Protein AF-A0A386RCD2-F1 (afdb_monomer_lite)

pLDDT: mean 83.05, std 11.44, range [59.97, 96.69]

InterPro domains:
  IPR004776 Membrane transport PIN-like [PF03547] (6-67)

Radius of gyration: 17.97 Å; chains: 1; bounding box: 33×22×50 Å

Sequence (70 aa):
MVAILVNDIVPILVIMLLGYICGKFTFFDDDQSQGLNKLVLNIALPAVLFISIVKATREMFAQDIVLTLI

Organism: Lactobacillus helveticus (NCBI:txid1587)

Foldseek 3Di:
DVVVVCVVVVVVVVVVVVVVVCVVVCVDDPVRVVVVVCCCVVPVVVVVVVVVVVPCDPVVVVVVVVVVVD

Secondary structure (DSSP, 8-state):
-HHHHHHHHHHHHHHHHHHHHHHHTTSS-HHHHHHHHHHIIIIIHHHHHHHHHHH--HHHHHHHHHHHH-

Structure (mmCIF, N/CA/C/O backbone):
data_AF-A0A386RCD2-F1
#
_entry.id   AF-A0A386RCD2-F1
#
loop_
_atom_site.group_PDB
_atom_site.id
_atom_site.type_symbol
_atom_site.label_atom_id
_atom_site.label_alt_id
_atom_site.label_comp_id
_atom_site.label_asym_id
_atom_site.label_entity_id
_atom_site.label_seq_id
_atom_site.pdbx_PDB_ins_code
_atom_site.Cartn_x
_atom_site.Cartn_y
_atom_site.Cartn_z
_atom_site.occupancy
_atom_site.B_iso_or_equiv
_atom_site.auth_seq_id
_atom_site.auth_comp_id
_atom_site.auth_asym_id
_atom_site.auth_atom_id
_atom_site.pdbx_PDB_model_num
ATOM 1 N N . MET A 1 1 ? -7.762 -13.094 -23.177 1.00 62.91 1 MET A N 1
ATOM 2 C CA . MET A 1 1 ? -8.251 -11.760 -22.760 1.00 62.91 1 MET A CA 1
ATOM 3 C C . MET A 1 1 ? -9.176 -11.842 -21.549 1.00 62.91 1 MET A C 1
ATOM 5 O O . MET A 1 1 ? -8.792 -11.340 -20.506 1.00 62.91 1 MET A O 1
ATOM 9 N N . VAL A 1 2 ? -10.315 -12.545 -21.623 1.00 74.38 2 VAL A N 1
ATOM 10 C CA . VAL A 1 2 ? -11.244 -12.707 -20.478 1.00 74.38 2 VAL A CA 1
ATOM 11 C C . VAL A 1 2 ? -10.573 -13.339 -19.248 1.00 74.38 2 VAL A C 1
ATOM 13 O O . VAL A 1 2 ? -10.787 -12.875 -18.138 1.00 74.38 2 VAL A O 1
ATOM 16 N N . ALA A 1 3 ? -9.698 -14.333 -19.438 1.00 72.56 3 ALA A N 1
ATOM 17 C CA . ALA A 1 3 ? -8.991 -14.987 -18.332 1.00 72.56 3 ALA A CA 1
ATOM 18 C C . ALA A 1 3 ? -8.053 -14.054 -17.541 1.00 72.56 3 ALA A C 1
ATOM 20 O O . ALA A 1 3 ? -7.929 -14.228 -16.339 1.00 72.56 3 ALA A O 1
ATOM 21 N N . ILE A 1 4 ? -7.426 -13.062 -18.188 1.00 74.81 4 ILE A N 1
ATOM 22 C CA . ILE A 1 4 ? -6.550 -12.079 -17.517 1.00 74.81 4 ILE A CA 1
ATOM 23 C C . ILE A 1 4 ? -7.414 -11.135 -16.676 1.00 74.81 4 ILE A C 1
ATOM 25 O O . ILE A 1 4 ? -7.198 -10.977 -15.485 1.00 74.81 4 ILE A O 1
ATOM 29 N N . LEU A 1 5 ? -8.485 -10.620 -17.283 1.00 77.75 5 LEU A N 1
ATOM 30 C CA . LEU A 1 5 ? -9.474 -9.769 -16.626 1.00 77.75 5 LEU A CA 1
ATOM 31 C C . LEU A 1 5 ? -10.077 -10.434 -15.379 1.00 77.75 5 LEU A C 1
ATOM 33 O O . LEU A 1 5 ? -10.163 -9.811 -14.327 1.00 77.75 5 LEU A O 1
ATOM 37 N N . VAL A 1 6 ? -10.459 -11.708 -15.477 1.00 86.62 6 VAL A N 1
ATOM 38 C CA . VAL A 1 6 ? -10.999 -12.468 -14.341 1.00 86.62 6 VAL A CA 1
ATOM 39 C C . VAL A 1 6 ? -9.910 -12.761 -13.304 1.00 86.62 6 VAL A C 1
ATOM 41 O O . VAL A 1 6 ? -10.153 -12.549 -12.119 1.00 86.62 6 VAL A O 1
ATOM 44 N N . ASN A 1 7 ? -8.716 -13.195 -13.720 1.00 86.38 7 ASN A N 1
ATOM 45 C CA . ASN A 1 7 ? -7.631 -13.521 -12.789 1.00 86.38 7 ASN A CA 1
ATOM 46 C C . ASN A 1 7 ? -7.082 -12.310 -12.035 1.00 86.38 7 ASN A C 1
ATOM 48 O O . ASN A 1 7 ? -6.621 -12.497 -10.917 1.00 86.38 7 ASN A O 1
ATOM 52 N N . ASP A 1 8 ? -7.151 -11.102 -12.595 1.00 87.94 8 ASP A N 1
ATOM 53 C CA . ASP A 1 8 ? -6.660 -9.894 -11.927 1.00 87.94 8 ASP A CA 1
ATOM 54 C C . ASP A 1 8 ? -7.758 -9.210 -11.097 1.00 87.94 8 ASP A C 1
ATOM 56 O O . ASP A 1 8 ? -7.511 -8.781 -9.969 1.00 87.94 8 ASP A O 1
ATOM 60 N N . ILE A 1 9 ? -8.998 -9.142 -11.600 1.00 90.75 9 ILE A N 1
ATOM 61 C CA . ILE A 1 9 ? -10.102 -8.467 -10.895 1.00 90.75 9 ILE A CA 1
ATOM 62 C C . ILE A 1 9 ? -10.631 -9.295 -9.723 1.00 90.75 9 ILE A C 1
ATOM 64 O O . ILE A 1 9 ? -10.922 -8.733 -8.665 1.00 90.75 9 ILE A O 1
ATOM 68 N N . VAL A 1 10 ? -10.779 -10.616 -9.877 1.00 92.19 10 VAL A N 1
ATOM 69 C CA . VAL A 1 10 ? -11.362 -11.463 -8.821 1.00 92.19 10 VAL A CA 1
ATOM 70 C C . VAL A 1 10 ? -10.566 -11.376 -7.512 1.00 92.19 10 VAL A C 1
ATOM 72 O O . VAL A 1 10 ? -11.192 -11.149 -6.475 1.00 92.19 10 VAL A O 1
ATOM 75 N N . PRO A 1 11 ? -9.221 -11.463 -7.502 1.00 92.31 11 PRO A N 1
ATOM 76 C CA . PRO A 1 11 ? -8.441 -11.288 -6.278 1.00 92.31 11 PRO A CA 1
ATOM 77 C C . PRO A 1 11 ? -8.641 -9.921 -5.619 1.00 92.31 11 PRO A C 1
ATOM 79 O O . PRO A 1 11 ? -8.771 -9.852 -4.399 1.00 92.31 11 PRO A O 1
ATOM 82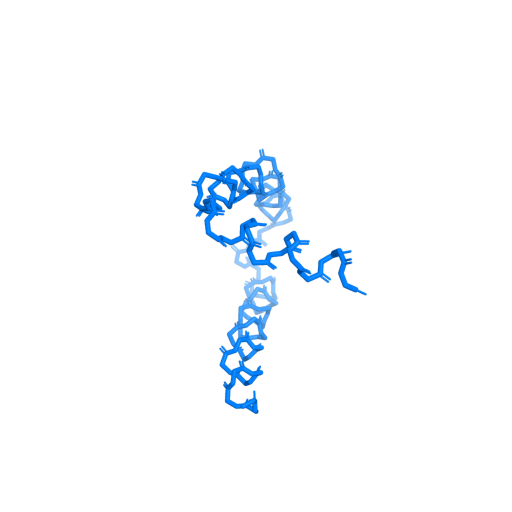 N N . ILE A 1 12 ? -8.721 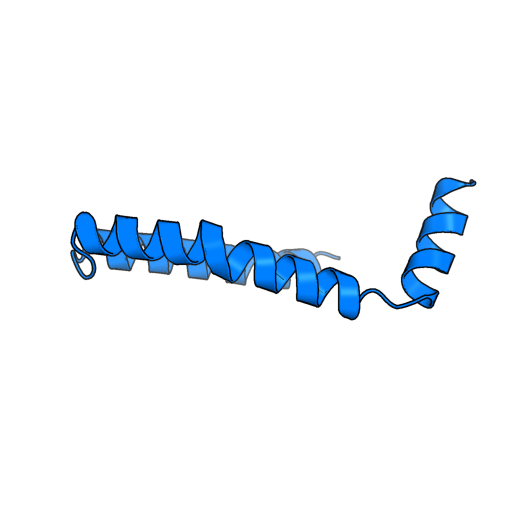-8.841 -6.406 1.00 93.25 12 ILE A N 1
ATOM 83 C CA . ILE A 1 12 ? -8.949 -7.484 -5.886 1.00 93.25 12 ILE A CA 1
ATOM 84 C C . ILE A 1 12 ? -10.312 -7.411 -5.182 1.00 93.25 12 ILE A C 1
ATOM 86 O O . ILE A 1 12 ? -10.406 -6.904 -4.063 1.00 93.25 12 ILE A O 1
ATOM 90 N N . LEU A 1 13 ? -11.360 -7.971 -5.797 1.00 92.75 13 LEU A N 1
ATOM 91 C CA . LEU A 1 13 ? -12.696 -8.040 -5.197 1.00 92.75 13 LEU A CA 1
ATOM 92 C C . LEU A 1 13 ? -12.706 -8.863 -3.902 1.00 92.75 13 LEU A C 1
ATOM 94 O O . LEU A 1 13 ? -13.318 -8.445 -2.920 1.00 92.75 13 LEU A O 1
ATOM 98 N N . VAL A 1 14 ? -12.008 -10.002 -3.877 1.00 94.56 14 VAL A N 1
ATOM 99 C CA . VAL A 1 14 ? -11.898 -10.856 -2.683 1.00 94.56 14 VAL A CA 1
ATOM 100 C C . VAL A 1 14 ? -11.203 -10.115 -1.538 1.00 94.56 14 VAL A C 1
ATOM 102 O O . VAL A 1 14 ? -11.698 -10.139 -0.412 1.00 94.56 14 VAL A O 1
ATOM 105 N N . ILE A 1 15 ? -10.099 -9.411 -1.810 1.00 92.94 15 ILE A N 1
ATOM 106 C CA . ILE A 1 15 ? -9.373 -8.632 -0.795 1.00 92.94 15 ILE A CA 1
ATOM 107 C C . ILE A 1 15 ? -10.244 -7.492 -0.251 1.00 92.94 15 ILE A C 1
ATOM 109 O O . ILE A 1 15 ? -10.294 -7.288 0.962 1.00 92.94 15 ILE A O 1
ATOM 113 N N . MET A 1 16 ? -10.974 -6.781 -1.116 1.00 91.75 16 MET A N 1
ATOM 114 C CA . MET A 1 16 ? -11.903 -5.734 -0.672 1.00 91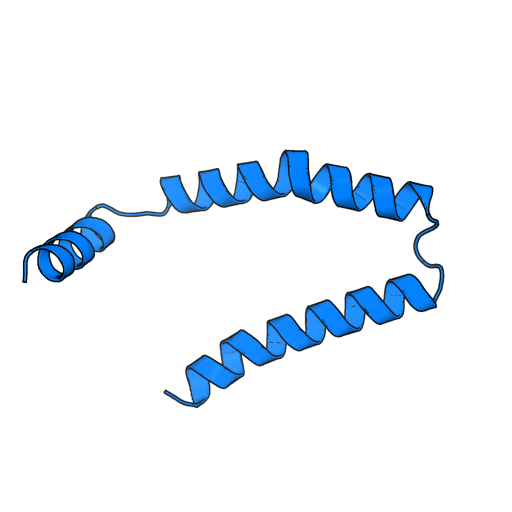.75 16 MET A CA 1
ATOM 115 C C . MET A 1 16 ? -13.023 -6.293 0.211 1.00 91.75 16 MET A C 1
ATOM 117 O O . MET A 1 16 ? -13.341 -5.702 1.245 1.00 91.75 16 MET A O 1
ATOM 121 N N . LEU A 1 17 ? -13.595 -7.444 -0.156 1.00 93.62 17 LEU A N 1
ATOM 122 C CA . LEU A 1 17 ? -14.635 -8.100 0.636 1.00 93.62 17 LEU A CA 1
ATOM 123 C C . LEU A 1 17 ? -14.107 -8.515 2.016 1.00 93.62 17 LEU A C 1
ATOM 125 O O . LEU A 1 17 ? -14.777 -8.293 3.023 1.00 93.62 17 LEU A O 1
ATOM 129 N N . LEU A 1 18 ? -12.893 -9.071 2.074 1.00 90.56 18 LEU A N 1
ATOM 130 C CA . LEU A 1 18 ? -12.226 -9.412 3.331 1.00 90.56 18 LEU A CA 1
ATOM 131 C C . LEU A 1 18 ? -12.009 -8.174 4.207 1.00 90.56 18 LEU A C 1
ATOM 133 O O . LEU A 1 18 ? -12.325 -8.218 5.392 1.00 90.56 18 LEU A O 1
ATOM 137 N N . GLY A 1 19 ? -11.549 -7.058 3.633 1.00 87.75 19 GLY A N 1
ATOM 138 C CA . GLY A 1 19 ? -11.400 -5.794 4.359 1.00 87.75 19 GLY A CA 1
ATOM 139 C C . GLY A 1 19 ? -12.719 -5.302 4.963 1.00 87.75 19 GLY A C 1
ATOM 140 O O . GLY A 1 19 ? -12.766 -4.939 6.138 1.00 87.75 19 GLY A O 1
ATOM 141 N N . TYR A 1 20 ? -13.811 -5.370 4.195 1.00 88.62 20 TYR A N 1
ATOM 142 C CA . TYR A 1 20 ? -15.149 -5.012 4.673 1.00 88.62 20 TYR A CA 1
ATOM 143 C C . TYR A 1 20 ? -15.627 -5.921 5.815 1.00 88.62 20 TYR A C 1
ATOM 145 O O . TYR A 1 20 ? -16.137 -5.440 6.827 1.00 88.62 20 TYR A O 1
ATOM 153 N N . ILE A 1 21 ? -15.441 -7.234 5.668 1.00 89.75 21 ILE A N 1
ATOM 154 C CA . ILE A 1 21 ? -15.785 -8.231 6.685 1.00 89.75 21 ILE A CA 1
ATOM 155 C C . ILE A 1 21 ? -15.002 -7.957 7.977 1.00 89.75 21 ILE A C 1
ATOM 157 O O . ILE A 1 21 ? -15.612 -7.840 9.038 1.00 89.75 21 ILE A O 1
ATOM 161 N N . CYS A 1 22 ? -13.683 -7.771 7.897 1.00 85.38 22 CYS A N 1
ATOM 162 C CA . CYS A 1 22 ? -12.841 -7.474 9.058 1.00 85.38 22 CYS A CA 1
ATOM 163 C C . CYS A 1 22 ? -13.2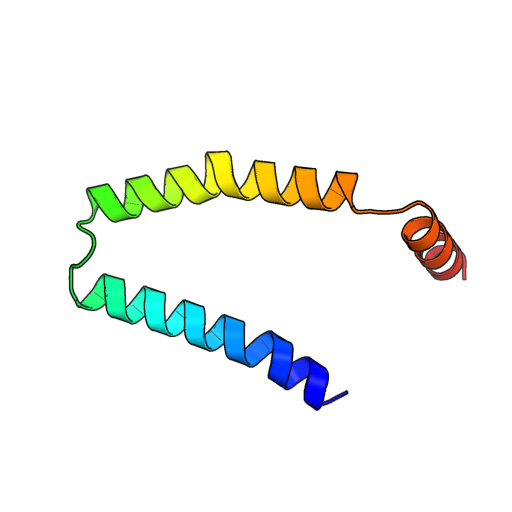57 -6.184 9.782 1.00 85.38 22 CYS A C 1
ATOM 165 O O . CYS A 1 22 ? -13.305 -6.170 11.012 1.00 85.38 22 CYS A O 1
ATOM 167 N N . GLY A 1 23 ? -13.609 -5.130 9.036 1.00 82.12 23 GLY A N 1
ATOM 168 C CA . GLY A 1 23 ? -14.147 -3.898 9.616 1.00 82.12 23 GLY A CA 1
ATOM 169 C C . GLY A 1 23 ? -15.497 -4.118 10.309 1.00 82.12 23 GLY A C 1
ATOM 170 O O . GLY A 1 23 ? -15.712 -3.649 11.422 1.00 82.12 23 GLY A O 1
ATOM 171 N N . LYS A 1 24 ? -16.395 -4.904 9.701 1.00 81.56 24 LYS A N 1
ATOM 172 C CA . LYS A 1 24 ? -17.725 -5.195 10.261 1.00 81.56 24 LYS A CA 1
ATOM 173 C C . LYS A 1 24 ? -17.685 -6.067 11.518 1.00 81.56 24 LYS A C 1
ATOM 175 O O . LYS A 1 24 ? -18.549 -5.923 12.377 1.00 81.56 24 LYS A O 1
ATOM 180 N N . PHE A 1 25 ? -16.704 -6.958 11.635 1.00 83.19 25 PHE A N 1
ATOM 181 C CA . PHE A 1 25 ? -16.508 -7.793 12.822 1.00 83.19 25 PHE A CA 1
ATOM 182 C C . PHE A 1 25 ? -15.766 -7.069 13.964 1.00 83.19 25 PHE A C 1
ATOM 184 O O . PHE A 1 25 ? -15.423 -7.717 14.953 1.00 83.19 25 PHE A O 1
ATOM 191 N N . THR A 1 26 ? -15.529 -5.747 13.868 1.00 72.69 26 THR A N 1
ATOM 192 C CA . THR A 1 26 ? -14.771 -4.950 14.865 1.00 72.69 26 THR A CA 1
ATOM 193 C C . THR A 1 26 ? -13.399 -5.550 15.187 1.00 72.69 26 THR A C 1
ATOM 195 O O . THR A 1 26 ? -12.868 -5.384 16.279 1.00 72.69 26 THR A O 1
ATOM 198 N N . PHE A 1 27 ? -12.803 -6.265 14.226 1.00 73.69 27 PHE A N 1
ATOM 199 C CA . PHE A 1 27 ? -11.463 -6.830 14.391 1.00 73.69 27 PHE A CA 1
ATOM 200 C C . PHE A 1 27 ? -10.401 -5.727 14.515 1.00 73.69 27 PHE A C 1
ATOM 202 O O . PHE A 1 27 ? -9.330 -5.947 15.073 1.00 73.69 27 PHE A O 1
ATOM 209 N N . PHE A 1 28 ? -10.729 -4.539 14.003 1.00 74.69 28 PHE A N 1
ATOM 210 C CA . PHE A 1 28 ? -9.967 -3.314 14.154 1.00 74.69 28 PHE A CA 1
ATOM 211 C C . PHE A 1 28 ? -10.868 -2.247 14.776 1.00 74.69 28 PHE A C 1
ATOM 213 O O . PHE A 1 28 ? -11.930 -1.950 14.228 1.00 74.69 28 PHE A O 1
ATOM 220 N N . ASP A 1 29 ? -10.438 -1.674 15.897 1.00 79.50 29 ASP A N 1
ATOM 221 C CA . ASP A 1 29 ? -11.023 -0.443 16.441 1.00 79.50 29 ASP A CA 1
ATOM 222 C C . ASP A 1 29 ? -10.703 0.750 15.509 1.00 79.50 29 ASP A C 1
ATOM 224 O O . ASP A 1 29 ? -9.836 0.659 14.629 1.00 79.50 29 ASP A O 1
ATOM 228 N N . ASP A 1 30 ? -11.373 1.884 15.691 1.00 82.69 30 ASP A N 1
ATOM 229 C CA . ASP A 1 3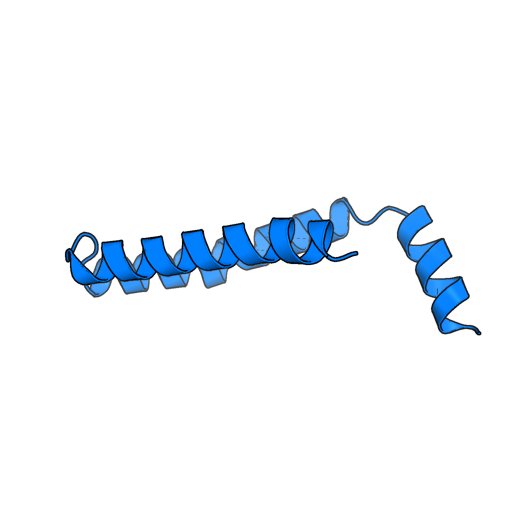0 ? -11.207 3.091 14.876 1.00 82.69 30 ASP A CA 1
ATOM 230 C C . ASP A 1 30 ? -9.752 3.591 14.883 1.00 82.69 30 ASP A C 1
ATOM 232 O O . ASP A 1 30 ? -9.208 3.964 13.837 1.00 82.69 30 ASP A O 1
ATOM 236 N N . ASP A 1 31 ? -9.085 3.539 16.040 1.00 86.56 31 ASP A N 1
ATOM 237 C CA . ASP A 1 31 ? -7.675 3.926 16.176 1.00 86.56 31 ASP A CA 1
ATOM 238 C C . ASP A 1 31 ? -6.745 2.968 15.412 1.00 86.56 31 ASP A C 1
ATOM 240 O O . ASP A 1 31 ? -5.841 3.395 14.689 1.00 86.56 31 ASP A O 1
ATOM 244 N N . GLN A 1 32 ? -7.029 1.663 15.468 1.00 84.69 32 GLN A N 1
ATOM 245 C CA . GLN A 1 32 ? -6.261 0.639 14.756 1.00 84.69 32 GLN A CA 1
ATOM 246 C C . GLN A 1 32 ? -6.446 0.746 13.239 1.00 84.69 32 GLN A C 1
ATOM 248 O O . GLN A 1 32 ? -5.472 0.638 12.492 1.00 84.69 32 GLN A O 1
ATOM 253 N N . SER A 1 33 ? -7.670 1.013 12.776 1.00 86.81 33 SER A N 1
ATOM 254 C CA . SER A 1 33 ? -7.970 1.239 11.358 1.00 86.81 33 SER A CA 1
ATOM 255 C C . SER A 1 33 ? -7.262 2.487 10.824 1.00 86.81 33 SER A C 1
ATOM 257 O O . SER A 1 33 ? -6.677 2.457 9.737 1.00 86.81 33 SER A O 1
ATOM 259 N N . GLN A 1 34 ? -7.231 3.574 11.603 1.00 89.19 34 GLN A N 1
ATOM 260 C CA . GLN A 1 34 ? -6.447 4.764 11.257 1.00 89.19 34 GLN A CA 1
ATOM 261 C C . GLN A 1 34 ? -4.941 4.492 11.263 1.00 89.19 34 GLN A C 1
ATOM 263 O O . GLN A 1 34 ? -4.235 4.959 10.364 1.00 89.19 34 GLN A O 1
ATOM 268 N N . GLY A 1 35 ? -4.444 3.739 12.246 1.00 91.75 35 GLY A N 1
ATOM 269 C CA . GLY A 1 35 ? -3.053 3.303 12.313 1.00 91.75 35 GLY A CA 1
ATOM 270 C C . GLY A 1 35 ? -2.652 2.512 11.068 1.00 91.75 35 GLY A C 1
ATOM 271 O O . GLY A 1 35 ? -1.667 2.852 10.412 1.00 91.75 35 GLY A O 1
ATOM 272 N N . LEU A 1 36 ? -3.464 1.527 10.673 1.00 89.69 36 LEU A N 1
ATOM 273 C CA . LEU A 1 36 ? -3.242 0.729 9.469 1.00 89.69 36 LEU A CA 1
ATOM 274 C C . LEU A 1 36 ? -3.250 1.592 8.202 1.00 89.69 36 LEU A C 1
ATOM 276 O O . LEU A 1 36 ? -2.356 1.455 7.370 1.00 89.69 36 LEU A O 1
ATOM 280 N N . ASN A 1 37 ? -4.197 2.526 8.073 1.00 91.31 37 ASN A N 1
ATOM 281 C CA . ASN A 1 37 ? -4.243 3.426 6.922 1.00 91.31 37 ASN A CA 1
ATOM 282 C C . ASN A 1 37 ? -2.982 4.303 6.840 1.00 91.31 37 ASN A C 1
ATOM 284 O O . ASN A 1 37 ? -2.381 4.432 5.777 1.00 91.31 37 ASN A O 1
ATOM 288 N N . LYS A 1 38 ? -2.504 4.842 7.970 1.00 94.69 38 LYS A N 1
ATOM 289 C CA . LYS A 1 38 ? -1.240 5.596 8.012 1.00 94.69 38 LYS A CA 1
ATOM 290 C C . LYS A 1 38 ? -0.044 4.732 7.618 1.00 94.69 38 LYS A C 1
ATOM 292 O O . LYS A 1 38 ? 0.822 5.218 6.897 1.00 94.69 38 LYS A O 1
ATOM 297 N N . LEU A 1 39 ? 0.018 3.472 8.053 1.00 94.94 39 LEU A N 1
ATOM 298 C CA . LEU A 1 39 ? 1.088 2.549 7.657 1.00 94.94 39 LEU A CA 1
ATOM 299 C C . LEU A 1 39 ? 1.057 2.258 6.153 1.00 94.94 39 LEU A C 1
ATOM 301 O O . LEU A 1 39 ? 2.097 2.297 5.494 1.00 94.94 39 LEU A O 1
ATOM 305 N N . VAL A 1 40 ? -0.129 2.013 5.593 1.00 94.00 40 VAL A N 1
ATOM 306 C CA . VAL A 1 40 ? -0.288 1.778 4.154 1.00 94.00 40 VAL A CA 1
ATOM 307 C C . VAL A 1 40 ? 0.130 3.014 3.363 1.00 94.00 40 VAL A C 1
ATOM 309 O O . VAL A 1 40 ? 0.943 2.906 2.447 1.00 94.00 40 VAL A O 1
ATOM 312 N N . LEU A 1 41 ? -0.371 4.190 3.740 1.00 95.62 41 LEU A N 1
ATOM 313 C CA . LEU A 1 41 ? -0.129 5.424 2.999 1.00 95.62 41 LEU A CA 1
ATOM 314 C C . LEU A 1 41 ? 1.313 5.926 3.122 1.00 95.62 41 LEU A C 1
ATOM 316 O O . LEU A 1 41 ? 1.895 6.346 2.127 1.00 95.62 41 LEU A O 1
ATOM 320 N N . ASN A 1 42 ? 1.905 5.866 4.316 1.00 96.69 42 ASN A N 1
ATOM 321 C CA . ASN A 1 42 ? 3.219 6.462 4.565 1.00 96.69 42 ASN A CA 1
ATOM 322 C C . ASN A 1 42 ? 4.385 5.490 4.364 1.00 96.69 42 ASN A C 1
ATOM 324 O O . ASN A 1 42 ? 5.514 5.944 4.203 1.00 96.69 42 ASN A O 1
ATOM 328 N N . ILE A 1 43 ? 4.147 4.175 4.406 1.00 95.00 43 ILE A N 1
ATOM 329 C CA . ILE A 1 43 ? 5.219 3.173 4.311 1.00 95.00 43 ILE A CA 1
ATOM 330 C C . ILE A 1 43 ? 4.995 2.232 3.132 1.00 95.00 43 ILE A C 1
ATOM 332 O O . ILE A 1 43 ? 5.859 2.141 2.260 1.00 95.00 43 ILE A O 1
ATOM 336 N N . ALA A 1 44 ? 3.846 1.553 3.067 1.00 95.38 44 ALA A N 1
ATOM 337 C CA . ALA A 1 44 ? 3.625 0.538 2.035 1.00 95.38 44 ALA A CA 1
ATOM 338 C C . ALA A 1 44 ? 3.565 1.141 0.622 1.00 95.38 44 ALA A C 1
ATOM 340 O O . ALA A 1 44 ? 4.187 0.603 -0.294 1.00 95.38 44 ALA A O 1
ATOM 341 N N . LEU A 1 45 ? 2.870 2.272 0.446 1.00 95.25 45 LEU A N 1
ATOM 342 C CA . LEU A 1 45 ? 2.774 2.973 -0.837 1.00 95.25 45 LEU A CA 1
ATOM 343 C C . LEU A 1 45 ? 4.149 3.449 -1.346 1.00 95.25 45 LEU A C 1
ATOM 345 O O . LEU A 1 45 ? 4.523 3.086 -2.461 1.00 95.25 45 LEU A O 1
ATOM 349 N N . PRO A 1 46 ? 4.961 4.188 -0.568 1.00 93.75 46 PRO A N 1
ATOM 350 C CA . PRO A 1 46 ? 6.308 4.553 -1.008 1.00 93.75 46 PRO A CA 1
ATOM 351 C C . PRO A 1 46 ? 7.196 3.342 -1.318 1.00 93.75 46 PRO A C 1
ATOM 353 O O . PRO A 1 46 ? 7.926 3.351 -2.309 1.00 93.75 46 PRO A O 1
ATOM 356 N N . ALA A 1 47 ? 7.107 2.273 -0.520 1.00 96.44 47 ALA A N 1
ATOM 357 C CA . ALA A 1 47 ? 7.887 1.059 -0.741 1.00 96.44 47 ALA A CA 1
ATOM 358 C C . ALA A 1 47 ? 7.484 0.327 -2.032 1.00 96.44 47 ALA A C 1
ATOM 360 O O . ALA A 1 47 ? 8.358 -0.094 -2.794 1.00 96.44 47 ALA A O 1
ATOM 361 N N . VAL A 1 48 ? 6.182 0.195 -2.320 1.00 94.31 48 VAL A N 1
ATOM 362 C CA . VAL A 1 48 ? 5.720 -0.468 -3.551 1.00 94.31 48 VAL A CA 1
ATOM 363 C C . VAL A 1 48 ? 6.087 0.343 -4.791 1.00 94.31 48 VAL A C 1
ATOM 365 O O . VAL A 1 48 ? 6.490 -0.241 -5.798 1.00 94.31 48 VAL A O 1
ATOM 368 N N . LEU A 1 49 ?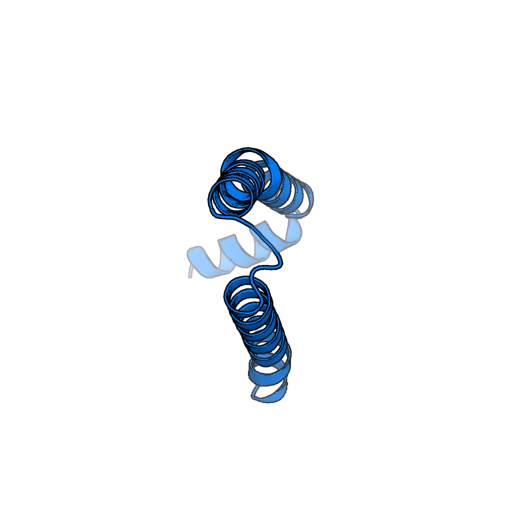 6.033 1.677 -4.711 1.00 92.94 49 LEU A N 1
ATOM 369 C CA . LEU A 1 49 ? 6.491 2.560 -5.784 1.00 92.94 49 LEU A CA 1
ATOM 370 C C . LEU A 1 49 ? 7.990 2.380 -6.038 1.00 92.94 49 LEU A C 1
ATOM 372 O O . LEU A 1 49 ? 8.398 2.208 -7.185 1.00 92.94 49 LEU A O 1
ATOM 376 N N . PHE A 1 50 ? 8.803 2.328 -4.981 1.00 93.81 50 PHE A N 1
ATOM 377 C CA . PHE A 1 50 ? 10.239 2.080 -5.106 1.00 93.81 50 PHE A CA 1
ATOM 378 C C . PHE A 1 50 ? 10.539 0.722 -5.753 1.00 93.81 50 PHE A C 1
ATOM 380 O O . PHE A 1 50 ? 11.320 0.648 -6.700 1.00 93.81 50 PHE A O 1
ATOM 387 N N . ILE A 1 51 ? 9.880 -0.349 -5.299 1.00 91.88 51 ILE A N 1
ATOM 388 C CA . ILE A 1 51 ? 10.031 -1.685 -5.895 1.00 91.88 51 ILE A CA 1
ATOM 389 C C . ILE A 1 51 ? 9.611 -1.677 -7.368 1.00 91.88 51 ILE A C 1
ATOM 391 O O . ILE A 1 51 ? 10.282 -2.297 -8.192 1.00 91.88 51 ILE A O 1
ATOM 395 N N . SER A 1 52 ? 8.530 -0.971 -7.707 1.00 89.56 52 SER A N 1
ATOM 396 C CA . SER A 1 52 ? 8.053 -0.848 -9.088 1.00 89.56 52 SER A CA 1
ATOM 397 C C . SER A 1 52 ? 9.081 -0.142 -9.974 1.00 89.56 52 SER A C 1
ATOM 399 O O . SER A 1 52 ? 9.330 -0.595 -11.086 1.00 89.56 52 SER A O 1
ATOM 401 N N . ILE A 1 53 ? 9.745 0.901 -9.462 1.00 88.88 53 ILE A N 1
ATOM 402 C CA . ILE A 1 53 ? 10.824 1.609 -10.168 1.00 88.88 53 ILE A CA 1
ATOM 403 C C . ILE A 1 53 ? 12.053 0.709 -10.349 1.00 88.88 53 ILE A C 1
ATOM 405 O O . ILE A 1 53 ? 12.584 0.623 -11.451 1.00 88.88 53 ILE A O 1
ATOM 409 N N . VAL A 1 54 ? 12.505 0.014 -9.300 1.00 88.69 54 VAL A N 1
ATOM 410 C CA . VAL A 1 54 ? 13.701 -0.850 -9.370 1.00 88.69 54 VAL A CA 1
ATOM 411 C C . VAL A 1 54 ? 13.484 -2.052 -10.292 1.00 88.69 54 VAL A C 1
ATOM 413 O O . VAL A 1 54 ? 14.413 -2.483 -10.971 1.00 88.69 54 VAL A O 1
ATOM 416 N N . LYS A 1 55 ? 12.265 -2.601 -10.332 1.00 84.19 55 LYS A N 1
ATOM 417 C CA . LYS A 1 55 ? 11.911 -3.713 -11.226 1.00 84.19 55 LYS A CA 1
ATOM 418 C C . LYS A 1 55 ? 11.657 -3.278 -12.669 1.00 84.19 55 LYS A C 1
ATOM 420 O O . LYS A 1 55 ? 11.738 -4.127 -13.559 1.00 84.19 55 LYS A O 1
ATOM 425 N N . ALA A 1 56 ? 11.358 -2.001 -12.916 1.00 81.44 56 ALA A N 1
ATOM 426 C CA . ALA A 1 56 ? 11.168 -1.484 -14.265 1.00 81.44 56 ALA A CA 1
ATOM 427 C C . ALA A 1 56 ? 12.484 -1.616 -15.052 1.00 81.44 56 ALA A C 1
ATOM 429 O O . ALA A 1 56 ? 13.442 -0.866 -14.868 1.00 81.44 56 ALA A O 1
ATOM 430 N N . THR A 1 57 ? 12.552 -2.634 -15.908 1.00 70.81 57 THR A N 1
ATOM 431 C CA . THR A 1 57 ? 13.765 -2.983 -16.655 1.00 70.81 57 THR A CA 1
ATOM 432 C C . THR A 1 57 ? 13.842 -2.162 -17.943 1.00 70.81 57 THR A C 1
ATOM 434 O O . THR A 1 57 ? 12.822 -1.744 -18.488 1.00 70.81 57 THR A O 1
ATOM 437 N N . ARG A 1 58 ? 15.055 -1.942 -18.472 1.00 61.56 58 ARG A N 1
ATOM 438 C CA . ARG A 1 58 ? 15.302 -1.127 -19.682 1.00 61.56 58 ARG A CA 1
ATOM 439 C C . ARG A 1 58 ? 14.498 -1.595 -20.905 1.00 61.56 58 ARG A C 1
ATOM 441 O O . ARG A 1 58 ? 14.156 -0.777 -21.749 1.00 61.56 58 ARG A O 1
ATOM 448 N N . GLU A 1 59 ? 14.168 -2.883 -20.967 1.00 62.56 59 GLU A N 1
ATOM 449 C CA . GLU A 1 59 ? 13.372 -3.484 -22.043 1.00 62.56 59 GLU A CA 1
ATOM 450 C C . GLU A 1 59 ? 11.894 -3.064 -22.012 1.00 62.56 59 GLU A C 1
ATOM 452 O O . GLU A 1 59 ? 11.323 -2.823 -23.072 1.00 62.56 59 GLU A O 1
ATOM 457 N N . MET A 1 60 ? 11.305 -2.864 -20.821 1.00 66.31 60 MET A N 1
ATOM 458 C CA . MET A 1 60 ? 9.950 -2.302 -20.692 1.00 66.31 60 MET A CA 1
ATOM 459 C C . MET A 1 60 ? 9.907 -0.862 -21.215 1.00 66.31 60 MET A C 1
ATOM 461 O O . MET A 1 60 ? 9.019 -0.506 -21.979 1.00 66.31 60 MET A O 1
ATOM 465 N N . PHE A 1 61 ? 10.922 -0.053 -20.892 1.00 61.53 61 PHE A N 1
ATOM 466 C CA . PHE A 1 61 ? 11.015 1.320 -21.396 1.00 61.53 61 PHE A CA 1
ATOM 467 C C . PHE A 1 61 ? 11.253 1.391 -22.909 1.00 61.53 61 PHE A C 1
ATOM 469 O O . PHE A 1 61 ? 10.752 2.304 -23.556 1.00 61.53 61 PHE A O 1
ATOM 476 N N . ALA A 1 62 ? 12.011 0.456 -23.490 1.00 62.66 62 ALA A N 1
ATOM 477 C CA . ALA A 1 62 ? 12.234 0.421 -24.934 1.00 62.66 62 ALA A CA 1
ATOM 478 C C . ALA A 1 62 ? 10.947 0.083 -25.706 1.00 62.66 62 ALA A C 1
ATOM 480 O O . ALA A 1 62 ? 10.690 0.682 -26.749 1.00 62.66 62 ALA A O 1
ATOM 481 N N . GLN A 1 63 ? 10.122 -0.830 -25.181 1.00 61.75 63 GLN A N 1
ATOM 482 C CA . GLN A 1 63 ? 8.812 -1.144 -25.757 1.00 61.75 63 GLN A CA 1
ATOM 483 C C . GLN A 1 63 ? 7.825 0.024 -25.607 1.00 61.75 63 GLN A C 1
ATOM 485 O O . GLN A 1 63 ? 7.174 0.386 -26.586 1.00 61.75 63 GLN A O 1
ATOM 490 N N . ASP A 1 64 ? 7.780 0.669 -24.437 1.00 67.25 64 ASP A N 1
ATOM 491 C CA . ASP A 1 64 ? 6.903 1.823 -24.191 1.00 67.25 64 ASP A CA 1
ATOM 492 C C . ASP A 1 64 ? 7.309 3.071 -25.004 1.00 67.25 64 ASP A C 1
ATOM 494 O O . ASP A 1 64 ? 6.441 3.801 -25.488 1.00 67.25 64 ASP A O 1
ATOM 498 N N . ILE A 1 65 ? 8.612 3.316 -25.221 1.00 65.38 65 ILE A N 1
ATOM 499 C CA . ILE A 1 65 ? 9.105 4.431 -26.057 1.00 65.38 65 ILE A CA 1
ATOM 500 C C . ILE A 1 65 ? 8.695 4.253 -27.519 1.00 65.38 65 ILE A C 1
ATOM 502 O O . ILE A 1 65 ? 8.252 5.216 -28.142 1.00 65.38 65 ILE A O 1
ATOM 506 N N . VAL A 1 66 ? 8.823 3.041 -28.070 1.00 62.47 66 VAL A N 1
ATOM 507 C CA . VAL A 1 66 ? 8.395 2.756 -29.449 1.00 62.47 66 VAL A CA 1
ATOM 508 C C . VAL A 1 66 ? 6.884 2.939 -29.590 1.00 62.47 66 VAL A C 1
ATOM 510 O O . VAL A 1 66 ? 6.442 3.502 -30.584 1.00 62.47 66 VAL A O 1
ATOM 513 N N . LEU A 1 67 ? 6.101 2.541 -28.583 1.00 69.12 67 LEU A N 1
ATOM 514 C CA . LEU A 1 67 ? 4.649 2.735 -28.576 1.00 69.12 67 LEU A CA 1
ATOM 515 C C . LEU A 1 67 ? 4.230 4.210 -28.444 1.00 69.12 67 LEU A C 1
ATOM 517 O O . LEU A 1 67 ? 3.165 4.579 -28.916 1.00 69.12 67 LEU A O 1
ATOM 521 N N . THR A 1 68 ? 5.047 5.037 -27.787 1.00 71.06 68 THR A N 1
ATOM 522 C CA . THR A 1 68 ? 4.785 6.475 -27.583 1.00 71.06 68 THR A CA 1
ATOM 523 C C . THR A 1 68 ? 5.189 7.326 -28.797 1.00 71.06 68 THR A C 1
ATOM 525 O O . THR A 1 68 ? 4.685 8.433 -28.970 1.00 71.06 68 THR A O 1
ATOM 528 N N . LEU A 1 69 ? 6.127 6.843 -29.620 1.00 63.66 69 LEU A N 1
ATOM 529 C CA . LEU A 1 69 ? 6.645 7.544 -30.804 1.00 63.66 69 LEU A CA 1
ATOM 530 C C . LEU A 1 69 ? 5.858 7.277 -32.099 1.00 63.66 69 LEU A C 1
ATOM 532 O O . LEU A 1 69 ? 6.093 7.987 -33.078 1.00 63.66 69 LEU A O 1
ATOM 536 N N . ILE A 1 70 ? 4.980 6.270 -32.123 1.00 59.97 70 ILE A N 1
ATOM 537 C CA . ILE A 1 70 ? 4.091 5.936 -33.253 1.00 59.97 70 ILE A CA 1
ATOM 538 C C . ILE A 1 70 ? 2.708 6.529 -32.987 1.00 59.97 70 ILE A C 1
ATOM 540 O O . ILE A 1 70 ? 2.138 7.112 -33.936 1.00 59.97 70 ILE A O 1
#